Protein AF-A0A7M5X682-F1 (afdb_monomer)

Mean predicted aligned error: 14.68 Å

Radius of gyration: 26.57 Å; Cα contacts (8 Å, |Δi|>4): 63; chains: 1; bounding box: 56×33×78 Å

Solvent-accessible surface area (backbone atoms only — not comparable to full-atom values): 8599 Å² total; per-residue (Å²): 132,82,75,82,75,73,78,55,68,67,59,52,51,38,53,52,32,50,51,51,48,53,57,53,73,71,50,59,75,91,75,59,45,73,69,57,38,53,48,50,54,54,39,48,52,51,35,53,52,39,47,47,70,76,58,48,95,44,84,88,43,49,64,50,56,62,50,55,47,39,42,53,71,55,46,44,63,68,71,55,47,92,64,57,70,67,74,73,46,46,68,63,54,53,50,52,51,51,50,52,50,50,45,46,64,72,46,68,52,93,82,64,92,46,73,66,60,38,51,52,54,41,51,55,49,52,52,55,46,48,60,68,51,56,54,56,60,54,59,64,54,58,68,71,76,108

Foldseek 3Di:
DPPPPPDDPLVVLLVVLVVLLVVLVPDDLVPADPVSLVVLQVSLVSNLVSCCVPVNPDPVCCVCCVPVNCCSNPVSNQVRDNDPVVNVPCVVVVVVVVLVVV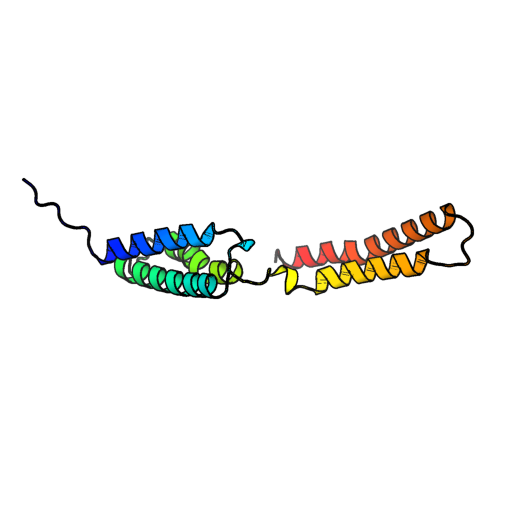LCVQLVDPPPPDPVVSVVSSVVSVVVVCVVVVVVVVVVVVVVVD

pLDDT: mean 75.97, std 14.31, range [35.0, 94.06]

Sequence (146 aa):
MEKNKDCPPEIKEFLYTLTELCRLAYLPALKRNPRIVLRAYNITYRHAMSCNQIFGKNPKLTKFYGTYYHALTTHLAEVYKLISPSSLYTESEERIFAIIRAIVKATSSRTKESIRDIGLIRYQTEKAFEKKYGARKKEGNESRVS

Secondary structure (DSSP, 8-state):
--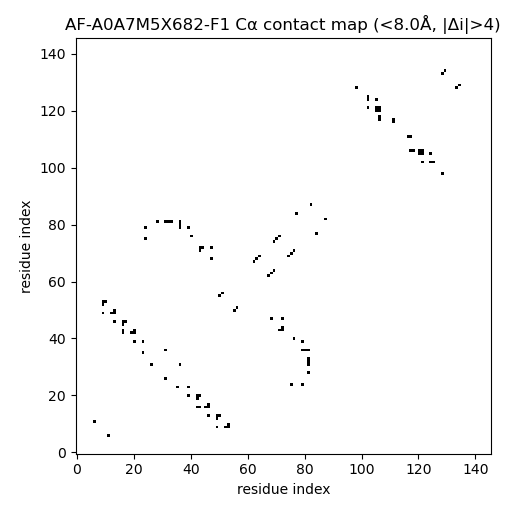---PPPHHHHHHHHHHHHHHHHHT--GGG--HHHHHHHHHHHHHHHHHHHHHH-S-GGGHHIIIIIIHIIIIIHHHHS-SS-HHHH-HHHHHHHHHHHHHHHHHH--TT---HHHHHHHHHHHHHHHHHHHHTHHHHHHHTT--

Organism: NCBI:txid252671

Structure (mmCIF, N/CA/C/O backbone):
data_AF-A0A7M5X682-F1
#
_entry.id   AF-A0A7M5X682-F1
#
loop_
_atom_site.group_PDB
_atom_site.id
_atom_site.type_symbol
_atom_site.label_atom_id
_atom_site.label_alt_id
_atom_site.label_comp_id
_atom_site.label_asym_id
_atom_site.label_entity_id
_atom_site.label_seq_id
_atom_site.pdbx_PDB_ins_code
_atom_site.Cartn_x
_atom_site.Cartn_y
_atom_site.Cartn_z
_atom_site.occupancy
_atom_site.B_iso_or_equiv
_atom_site.auth_seq_id
_atom_site.auth_comp_id
_atom_site.auth_asym_id
_atom_site.auth_atom_id
_atom_site.pdbx_PDB_model_num
ATOM 1 N N . MET A 1 1 ? -23.820 -19.983 32.476 1.00 40.62 1 MET A N 1
ATOM 2 C CA . MET A 1 1 ? -23.745 -19.728 31.023 1.00 40.62 1 MET A CA 1
ATOM 3 C C . MET A 1 1 ? -23.410 -18.262 30.829 1.00 40.62 1 MET A C 1
ATOM 5 O O . MET A 1 1 ? -24.293 -17.419 30.952 1.00 40.62 1 MET A O 1
ATOM 9 N N . GLU A 1 2 ? -22.128 -17.944 30.658 1.00 46.75 2 GLU A N 1
ATOM 10 C CA . GLU A 1 2 ? -21.699 -16.581 30.339 1.00 46.75 2 GLU A CA 1
ATOM 11 C C . GLU A 1 2 ? -22.332 -16.173 29.007 1.00 46.75 2 GLU A C 1
ATOM 13 O O . GLU A 1 2 ? -22.197 -16.867 28.000 1.00 46.75 2 GLU A O 1
ATOM 18 N N . LYS A 1 3 ? -23.094 -15.078 29.014 1.00 48.00 3 LYS A N 1
ATOM 19 C CA . LYS A 1 3 ? -23.638 -14.496 27.788 1.00 48.00 3 LYS A CA 1
ATOM 20 C C . LYS A 1 3 ? -22.449 -14.115 26.907 1.00 48.00 3 LYS A C 1
ATOM 22 O O . LYS A 1 3 ? -21.636 -13.301 27.340 1.00 48.00 3 LYS A O 1
ATOM 27 N N . ASN A 1 4 ? -22.359 -14.687 25.704 1.00 55.31 4 ASN A N 1
ATOM 28 C CA . ASN A 1 4 ? -21.437 -14.228 24.665 1.00 55.31 4 ASN A CA 1
ATOM 29 C C . ASN A 1 4 ? -21.627 -12.715 24.509 1.00 55.31 4 ASN A C 1
ATOM 31 O O . ASN A 1 4 ? -22.641 -12.264 23.977 1.00 55.31 4 ASN A O 1
ATOM 35 N N . LYS A 1 5 ? -20.693 -11.926 25.049 1.00 67.88 5 LYS A N 1
ATOM 36 C CA . LYS A 1 5 ? -20.665 -10.485 24.823 1.00 67.88 5 LYS A CA 1
ATOM 37 C C . LYS A 1 5 ? -20.277 -10.301 23.367 1.00 67.88 5 LYS A C 1
ATOM 39 O O . LYS A 1 5 ? -19.145 -10.584 22.986 1.00 67.88 5 LYS A O 1
ATOM 44 N N . ASP A 1 6 ? -21.248 -9.888 22.565 1.00 77.69 6 ASP A N 1
ATOM 45 C CA . ASP A 1 6 ? -21.033 -9.521 21.176 1.00 77.69 6 ASP A CA 1
ATOM 46 C C . ASP A 1 6 ? -19.840 -8.560 21.063 1.00 77.69 6 ASP A C 1
ATOM 48 O O . ASP A 1 6 ? -19.700 -7.632 21.863 1.00 77.69 6 ASP A O 1
ATOM 52 N N . CYS A 1 7 ? -18.957 -8.800 20.090 1.00 79.56 7 CYS A N 1
ATOM 53 C CA . CYS A 1 7 ? -17.783 -7.952 19.885 1.00 79.56 7 CYS A CA 1
ATOM 54 C C . CYS A 1 7 ? -18.227 -6.493 19.617 1.00 79.56 7 CYS A C 1
ATOM 56 O O . CYS A 1 7 ? -19.148 -6.301 18.808 1.00 79.56 7 CYS A O 1
ATOM 58 N N . PRO A 1 8 ? -17.607 -5.483 20.269 1.00 88.06 8 PRO A N 1
ATOM 59 C CA . PRO A 1 8 ? -17.960 -4.077 20.090 1.00 88.06 8 PRO A CA 1
ATOM 60 C C . PRO A 1 8 ? -17.982 -3.666 18.610 1.00 88.06 8 PRO A C 1
ATOM 62 O O . PRO A 1 8 ? -17.108 -4.096 17.844 1.00 88.06 8 PRO A O 1
ATOM 65 N N . PRO A 1 9 ? -18.961 -2.851 18.179 1.00 88.56 9 PRO A N 1
ATOM 66 C CA . PRO A 1 9 ? -19.126 -2.491 16.773 1.00 88.56 9 PRO A CA 1
ATOM 67 C C . PRO A 1 9 ? -17.899 -1.770 16.201 1.00 88.56 9 PRO A C 1
ATOM 69 O O . PRO A 1 9 ? -17.553 -1.983 15.041 1.00 88.56 9 PRO A O 1
ATOM 72 N N . GLU A 1 10 ? -17.187 -0.994 17.017 1.00 89.38 10 GLU A N 1
ATOM 73 C CA . GLU A 1 10 ? -15.961 -0.291 16.633 1.00 89.38 10 GLU A CA 1
ATOM 74 C C . GLU A 1 10 ? -14.838 -1.279 16.298 1.00 89.38 10 GLU A C 1
ATOM 76 O O . GLU A 1 10 ? -14.134 -1.123 15.300 1.00 89.38 10 GLU A O 1
ATOM 81 N N . ILE A 1 11 ? -14.703 -2.341 17.101 1.00 89.62 11 ILE A N 1
ATOM 82 C CA . ILE A 1 1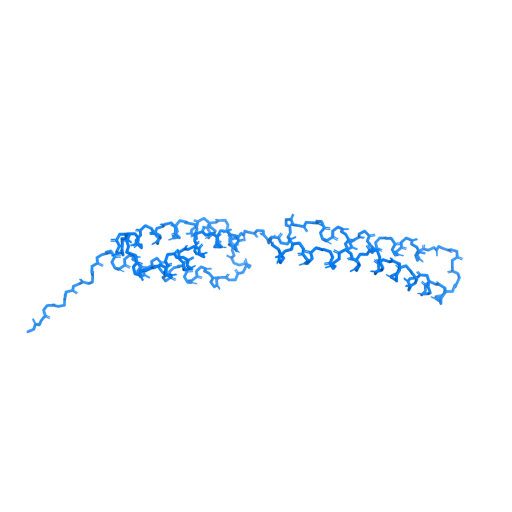1 ? -13.7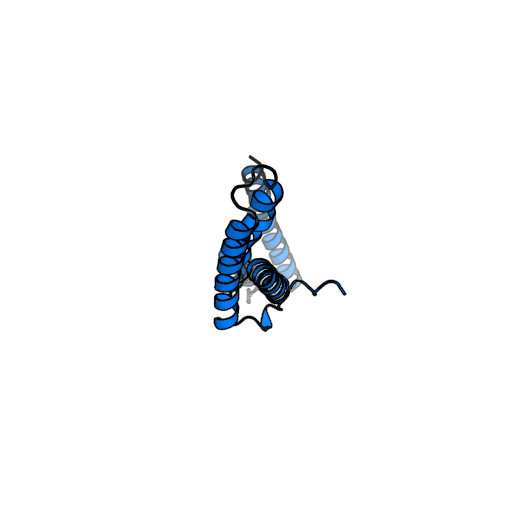04 -3.395 16.888 1.00 89.62 11 ILE A CA 1
ATOM 83 C C . ILE A 1 11 ? -14.069 -4.226 15.654 1.00 89.62 11 ILE A C 1
ATOM 85 O O . ILE A 1 11 ? -13.190 -4.539 14.849 1.00 89.62 11 ILE A O 1
ATOM 89 N N . LYS A 1 12 ? -15.358 -4.541 15.457 1.00 91.00 12 LYS A N 1
ATOM 90 C CA . LYS A 1 12 ? -15.835 -5.209 14.234 1.00 91.00 12 LYS A CA 1
ATOM 91 C C . LYS A 1 12 ? -15.471 -4.384 12.992 1.00 91.00 12 LYS A C 1
ATOM 93 O O . LYS A 1 12 ? -14.852 -4.919 12.075 1.00 91.00 12 LYS A O 1
ATOM 98 N N . GLU A 1 13 ? -15.779 -3.087 12.978 1.00 91.75 13 GLU A N 1
ATOM 99 C CA . GLU A 1 13 ? -15.461 -2.180 11.862 1.00 91.75 13 GLU A CA 1
ATOM 100 C C . GLU A 1 13 ? -13.948 -2.085 11.599 1.00 91.75 13 GLU A C 1
ATOM 102 O O . GLU A 1 13 ? -13.498 -2.133 10.450 1.00 91.75 13 GLU A O 1
ATOM 107 N N . PHE A 1 14 ? -13.134 -2.015 12.653 1.00 92.50 14 PHE A N 1
ATOM 108 C CA . PHE A 1 14 ? -11.678 -2.019 12.525 1.00 92.50 14 PHE A CA 1
ATOM 109 C C . PHE A 1 14 ? -11.151 -3.296 11.854 1.00 92.50 14 PHE A C 1
ATOM 111 O O . PHE A 1 14 ? -10.331 -3.220 10.938 1.00 92.50 14 PHE A O 1
ATOM 118 N N . LEU A 1 15 ? -11.654 -4.468 12.250 1.00 93.12 15 LEU A N 1
ATOM 119 C CA . LEU A 1 15 ? -11.259 -5.746 11.650 1.00 93.12 15 LEU A CA 1
ATOM 120 C C . LEU A 1 15 ? -11.742 -5.884 10.199 1.00 93.12 15 LEU A C 1
ATOM 122 O O . LEU A 1 15 ? -11.006 -6.396 9.350 1.00 93.12 15 LEU A O 1
ATOM 126 N N . TYR A 1 16 ? -12.945 -5.393 9.887 1.00 94.00 16 TYR A N 1
ATOM 127 C CA . TYR A 1 16 ? -13.463 -5.366 8.516 1.00 94.00 16 TYR A CA 1
ATOM 128 C C . TYR A 1 16 ? -12.609 -4.484 7.606 1.00 94.00 16 TYR A C 1
ATOM 130 O O . TYR A 1 16 ? -12.194 -4.921 6.530 1.00 94.00 16 TYR A O 1
ATOM 138 N N . THR A 1 17 ? -12.316 -3.259 8.041 1.00 93.50 17 THR A N 1
ATOM 139 C CA . THR A 1 17 ? -11.494 -2.320 7.267 1.00 93.50 17 THR A CA 1
ATOM 140 C C . THR A 1 17 ? -10.064 -2.828 7.090 1.00 93.50 17 THR A C 1
ATOM 142 O O . THR A 1 17 ? -9.527 -2.721 5.988 1.00 93.50 17 THR A O 1
ATOM 145 N N . LEU A 1 18 ? -9.477 -3.462 8.112 1.00 91.88 18 LEU A N 1
ATOM 146 C CA . LEU A 1 18 ? -8.161 -4.102 8.021 1.00 91.88 18 LEU A CA 1
ATOM 147 C C . LEU A 1 18 ? -8.145 -5.232 6.983 1.00 91.88 18 LEU A C 1
ATOM 149 O O . LEU A 1 18 ? -7.265 -5.289 6.128 1.00 91.88 18 LEU A O 1
ATOM 153 N N . THR A 1 19 ? -9.141 -6.116 7.030 1.00 94.06 19 THR A N 1
ATOM 154 C CA . THR A 1 19 ? -9.228 -7.266 6.120 1.00 94.06 19 THR A CA 1
ATOM 155 C C . THR A 1 19 ? -9.404 -6.808 4.672 1.00 94.06 19 THR A C 1
ATOM 157 O O . THR A 1 19 ? -8.758 -7.328 3.759 1.00 94.06 19 THR A O 1
ATOM 160 N N . GLU A 1 20 ? -10.238 -5.790 4.452 1.00 92.25 20 GLU A N 1
ATOM 161 C CA . GLU A 1 20 ? -10.432 -5.201 3.129 1.00 92.25 20 GLU A CA 1
ATOM 162 C C . GLU A 1 20 ? -9.162 -4.491 2.631 1.00 92.25 20 GLU A C 1
ATOM 164 O O . GLU A 1 20 ? -8.819 -4.622 1.455 1.00 92.25 20 GLU A O 1
ATOM 169 N N . LEU A 1 21 ? -8.416 -3.807 3.509 1.00 90.50 21 LEU A N 1
ATOM 170 C CA . LEU A 1 21 ? -7.112 -3.227 3.171 1.00 90.50 21 LEU A CA 1
ATOM 171 C C . LEU A 1 21 ? -6.108 -4.289 2.738 1.00 90.50 21 LEU A C 1
ATOM 173 O O . LEU A 1 21 ? -5.482 -4.125 1.693 1.00 90.50 21 LEU A O 1
ATOM 177 N N . CYS A 1 22 ? -5.985 -5.391 3.481 1.00 89.19 22 CYS A N 1
ATOM 178 C CA . CYS A 1 22 ? -5.116 -6.502 3.097 1.00 89.19 22 CYS A CA 1
ATOM 179 C C . CYS A 1 22 ? -5.522 -7.065 1.728 1.00 89.19 22 CYS A C 1
ATOM 181 O O . CYS A 1 22 ? -4.680 -7.222 0.843 1.00 89.19 22 CYS A O 1
ATOM 183 N N . ARG A 1 23 ? -6.822 -7.300 1.508 1.00 90.75 23 ARG A N 1
ATOM 184 C CA . ARG A 1 23 ? -7.340 -7.796 0.225 1.00 90.75 23 ARG A CA 1
ATOM 185 C C . ARG A 1 23 ? -6.999 -6.859 -0.935 1.00 90.75 23 ARG A C 1
ATOM 187 O O . ARG A 1 23 ? -6.657 -7.324 -2.022 1.00 90.75 23 ARG A O 1
ATOM 194 N N . LEU A 1 24 ? -7.113 -5.549 -0.724 1.00 88.19 24 LEU A N 1
ATOM 195 C CA . LEU A 1 24 ? -6.793 -4.549 -1.736 1.00 88.19 24 LEU A CA 1
ATOM 196 C C . LEU A 1 24 ? -5.286 -4.454 -1.965 1.00 88.19 24 LEU A C 1
ATOM 198 O O . LEU A 1 24 ? -4.869 -4.511 -3.119 1.00 88.19 24 LEU A O 1
ATOM 202 N N . ALA A 1 25 ? -4.471 -4.391 -0.914 1.00 83.25 25 ALA A N 1
ATOM 203 C CA . ALA A 1 25 ? -3.015 -4.278 -1.007 1.00 83.25 25 ALA A CA 1
ATOM 204 C C . ALA A 1 25 ? -2.389 -5.406 -1.843 1.00 83.25 25 ALA A C 1
ATOM 206 O O . ALA A 1 25 ? -1.526 -5.146 -2.681 1.00 83.25 25 ALA A O 1
ATOM 207 N N . TYR A 1 26 ? -2.884 -6.637 -1.688 1.00 85.44 26 TYR A N 1
ATOM 208 C CA . TYR A 1 26 ? -2.422 -7.804 -2.448 1.00 85.44 26 TYR A CA 1
ATOM 209 C C . TYR A 1 26 ? -3.153 -8.022 -3.784 1.00 85.44 26 TYR A C 1
ATOM 211 O O . TYR A 1 26 ? -2.935 -9.031 -4.456 1.00 85.44 26 TYR A O 1
ATOM 219 N N . LEU A 1 27 ? -4.015 -7.093 -4.214 1.00 86.25 27 LEU A N 1
ATOM 220 C CA . LEU A 1 27 ? -4.715 -7.229 -5.487 1.00 86.25 27 LEU A CA 1
ATOM 221 C C . LEU A 1 27 ? -3.749 -7.037 -6.678 1.00 86.25 27 LEU A C 1
ATOM 223 O O . LEU A 1 27 ? -3.065 -6.004 -6.754 1.00 86.25 27 LEU A O 1
ATOM 227 N N . PRO A 1 28 ? -3.748 -7.959 -7.663 1.00 84.75 28 PRO A N 1
ATOM 228 C CA . PRO A 1 28 ? -2.916 -7.842 -8.857 1.00 84.75 28 PRO A CA 1
ATOM 229 C C . PRO A 1 28 ? -3.179 -6.552 -9.640 1.00 84.75 28 PRO A C 1
ATOM 231 O O . PRO A 1 28 ? -4.331 -6.145 -9.803 1.00 84.75 28 PRO A O 1
ATOM 234 N N . ALA A 1 29 ? -2.121 -5.955 -10.198 1.00 80.62 29 ALA A N 1
ATOM 235 C CA . ALA A 1 29 ? -2.196 -4.697 -10.947 1.00 80.62 29 ALA A CA 1
ATOM 236 C C . ALA A 1 29 ? -3.211 -4.739 -12.103 1.00 80.62 29 ALA A C 1
ATOM 238 O O . ALA A 1 29 ? -4.000 -3.814 -12.258 1.00 80.62 29 ALA A O 1
ATOM 239 N N . LEU A 1 30 ? -3.271 -5.855 -12.839 1.00 83.00 30 LEU A N 1
ATOM 240 C CA . LEU A 1 30 ? -4.202 -6.060 -13.958 1.00 83.00 30 LEU A CA 1
ATOM 241 C C . LEU A 1 30 ? -5.683 -6.050 -13.551 1.00 83.00 30 LEU A C 1
ATOM 243 O O . LEU A 1 30 ? -6.552 -5.847 -14.391 1.00 83.00 30 LEU A O 1
ATOM 247 N N . LYS A 1 31 ? -5.988 -6.283 -12.269 1.00 84.62 31 LYS A N 1
ATOM 248 C CA . LYS A 1 31 ? -7.360 -6.260 -11.744 1.00 84.62 31 LYS A CA 1
ATOM 249 C C . LYS A 1 31 ? -7.739 -4.900 -11.159 1.00 84.62 31 LYS A C 1
ATOM 251 O O . LYS A 1 31 ? -8.872 -4.735 -10.707 1.00 84.62 31 LYS A O 1
ATOM 256 N N . ARG A 1 32 ? -6.816 -3.933 -11.133 1.00 84.94 32 ARG A N 1
ATOM 257 C CA . ARG A 1 32 ? -7.087 -2.586 -10.625 1.00 84.94 32 ARG A CA 1
ATOM 258 C C . ARG A 1 32 ? -7.922 -1.824 -11.645 1.00 84.94 32 ARG A C 1
ATOM 260 O O . ARG A 1 32 ? -7.658 -1.838 -12.839 1.00 84.94 32 ARG A O 1
ATOM 267 N N . ASN A 1 33 ? -8.944 -1.146 -11.149 1.00 87.81 33 ASN A N 1
ATOM 268 C CA . ASN A 1 33 ? -9.799 -0.262 -11.928 1.00 87.81 33 ASN A CA 1
ATOM 269 C C . ASN A 1 33 ? -10.117 0.984 -11.082 1.00 87.81 33 ASN A C 1
ATOM 271 O O . ASN A 1 33 ? -9.898 0.955 -9.865 1.00 87.81 33 ASN A O 1
ATOM 275 N N . PRO A 1 34 ? -10.607 2.083 -11.687 1.00 86.69 34 PRO A N 1
ATOM 276 C CA . PRO A 1 34 ? -10.821 3.333 -10.960 1.00 86.69 34 PRO A CA 1
ATOM 277 C C . PRO A 1 34 ? -11.704 3.168 -9.718 1.00 86.69 34 PRO A C 1
ATOM 279 O O . PRO A 1 34 ? -11.446 3.782 -8.686 1.00 86.69 34 PRO A O 1
ATOM 282 N N . ARG A 1 35 ? -12.706 2.279 -9.780 1.00 89.81 35 ARG A N 1
ATOM 283 C CA . ARG A 1 35 ? -13.607 1.994 -8.652 1.00 89.81 35 ARG A CA 1
ATOM 284 C C . ARG A 1 35 ? -12.865 1.340 -7.489 1.00 89.81 35 ARG A C 1
ATOM 286 O O . ARG A 1 35 ? -13.079 1.709 -6.340 1.00 89.81 35 ARG A O 1
ATOM 293 N N . ILE A 1 36 ? -11.995 0.379 -7.782 1.00 89.12 36 ILE A N 1
ATOM 294 C CA . ILE A 1 36 ? -11.177 -0.320 -6.787 1.00 89.12 36 ILE A CA 1
ATOM 295 C C . ILE A 1 36 ? -10.143 0.623 -6.169 1.00 89.12 36 ILE A C 1
ATOM 297 O O . ILE A 1 36 ? -9.936 0.579 -4.959 1.00 89.12 36 ILE A O 1
ATOM 301 N N . VAL A 1 37 ? -9.549 1.507 -6.971 1.00 86.75 37 VAL A N 1
ATOM 302 C CA . VAL A 1 37 ? -8.638 2.541 -6.470 1.00 86.75 37 VAL A CA 1
ATOM 303 C C . VAL A 1 37 ? -9.366 3.475 -5.510 1.00 86.75 37 VAL A C 1
ATOM 305 O O . VAL A 1 37 ? -8.944 3.617 -4.367 1.00 86.75 37 VAL A O 1
ATOM 308 N N . LEU A 1 38 ? -10.513 4.027 -5.915 1.00 87.81 38 LEU A N 1
ATOM 309 C CA . LEU A 1 38 ? -11.325 4.884 -5.049 1.00 87.81 38 LEU A CA 1
ATOM 310 C C . LEU A 1 38 ? -11.757 4.161 -3.762 1.00 87.81 38 LEU A C 1
ATOM 312 O O . LEU A 1 38 ? -11.715 4.731 -2.674 1.00 87.81 38 LEU A O 1
ATOM 316 N N . ARG A 1 39 ? -12.122 2.879 -3.866 1.00 90.69 39 ARG A N 1
ATOM 317 C CA . ARG A 1 39 ? -12.459 2.044 -2.708 1.00 90.69 39 ARG A CA 1
ATOM 318 C C . ARG A 1 39 ? -11.273 1.873 -1.758 1.00 90.69 39 ARG A C 1
ATOM 320 O O . ARG A 1 39 ? -11.486 1.941 -0.553 1.00 90.69 39 ARG A O 1
ATOM 327 N N . ALA A 1 40 ? -10.053 1.703 -2.271 1.00 89.25 40 ALA A N 1
ATOM 328 C CA . ALA A 1 40 ? -8.845 1.632 -1.451 1.00 89.25 40 ALA A CA 1
ATOM 329 C C . ALA A 1 40 ? -8.606 2.934 -0.675 1.00 89.25 40 ALA A C 1
ATOM 331 O O . ALA A 1 40 ? -8.372 2.880 0.531 1.00 89.25 40 ALA A O 1
ATOM 332 N N . TYR A 1 41 ? -8.764 4.095 -1.316 1.00 87.88 41 TYR A N 1
ATOM 333 C CA . TYR A 1 41 ? -8.683 5.390 -0.628 1.00 87.88 41 TYR A CA 1
ATOM 334 C C . TYR A 1 41 ? -9.726 5.513 0.486 1.00 87.88 41 TYR A C 1
ATOM 336 O O . TYR A 1 41 ? -9.385 5.797 1.635 1.00 87.88 41 TYR A O 1
ATOM 344 N N . ASN A 1 42 ? -10.989 5.225 0.169 1.00 90.69 42 ASN A N 1
ATOM 345 C CA . ASN A 1 42 ? -12.082 5.333 1.132 1.00 90.69 42 ASN A CA 1
ATOM 346 C C . ASN A 1 42 ? -11.900 4.383 2.318 1.00 90.69 42 ASN A C 1
ATOM 348 O O . ASN A 1 42 ? -12.143 4.774 3.459 1.00 90.69 42 ASN A O 1
ATOM 352 N N . ILE A 1 43 ? -11.465 3.144 2.071 1.00 92.56 43 ILE A N 1
ATOM 353 C CA . ILE A 1 43 ? -11.289 2.176 3.152 1.00 92.56 43 ILE A CA 1
ATOM 354 C C . ILE A 1 43 ? -10.076 2.504 4.021 1.00 92.56 43 ILE A C 1
ATOM 356 O O . ILE A 1 43 ? -10.139 2.317 5.230 1.00 92.56 43 ILE A O 1
ATOM 360 N N . THR A 1 44 ? -9.017 3.068 3.437 1.00 90.75 44 THR A N 1
ATOM 361 C CA . THR A 1 44 ? -7.850 3.563 4.182 1.00 90.75 44 THR A CA 1
ATOM 362 C C . THR A 1 44 ? -8.242 4.696 5.107 1.00 90.75 44 THR A C 1
ATOM 364 O O . THR A 1 44 ? -7.892 4.681 6.283 1.00 90.75 44 THR A O 1
ATOM 367 N N . TYR A 1 45 ? -9.024 5.648 4.597 1.00 88.94 45 TYR A N 1
ATOM 368 C CA . TYR A 1 45 ? -9.532 6.750 5.399 1.00 88.94 45 TYR A CA 1
ATOM 369 C C . TYR A 1 45 ? -10.428 6.250 6.540 1.00 88.94 45 TYR A C 1
ATOM 371 O O . TYR A 1 45 ? -10.228 6.630 7.692 1.00 88.94 45 TYR A O 1
ATOM 379 N N . ARG A 1 46 ? -11.365 5.332 6.255 1.00 91.31 46 ARG A N 1
ATOM 380 C CA . ARG A 1 46 ? -12.206 4.706 7.291 1.00 91.31 46 ARG A CA 1
ATOM 381 C C . ARG A 1 46 ? -11.369 3.978 8.337 1.00 91.31 46 ARG A C 1
ATOM 383 O O . ARG A 1 46 ? -11.579 4.191 9.525 1.00 91.31 46 ARG A O 1
ATOM 390 N N . HIS A 1 47 ? -10.388 3.189 7.907 1.00 92.25 47 HIS A N 1
ATOM 391 C CA . HIS A 1 47 ? -9.500 2.472 8.814 1.00 92.25 47 HIS A CA 1
ATOM 392 C C . HIS A 1 47 ? -8.709 3.431 9.707 1.00 92.25 47 HIS A C 1
ATOM 394 O O . HIS A 1 47 ? -8.615 3.215 10.912 1.00 92.25 47 HIS A O 1
ATOM 400 N N . ALA A 1 48 ? -8.187 4.521 9.142 1.00 89.00 48 ALA A N 1
ATOM 401 C CA . ALA A 1 48 ? -7.481 5.557 9.884 1.00 89.00 48 ALA A CA 1
ATOM 402 C C . ALA A 1 48 ? -8.372 6.208 10.958 1.00 89.00 48 ALA A C 1
ATOM 404 O O . ALA A 1 48 ? -7.938 6.395 12.097 1.00 89.00 48 ALA A O 1
ATOM 405 N N . MET A 1 49 ? -9.639 6.481 10.634 1.00 89.44 49 MET A N 1
ATOM 406 C CA . MET A 1 49 ? -10.620 6.981 11.601 1.00 89.44 49 MET A CA 1
ATOM 407 C C . MET A 1 49 ? -10.900 5.958 12.709 1.00 89.44 49 MET A C 1
ATOM 409 O O . MET A 1 49 ? -10.859 6.322 13.884 1.00 89.44 49 MET A O 1
ATOM 413 N N . SER A 1 50 ? -11.090 4.678 12.369 1.00 90.50 50 SER A N 1
ATOM 414 C CA . SER A 1 50 ? -11.265 3.603 13.356 1.00 90.50 50 SER A CA 1
ATOM 415 C C . SER A 1 50 ? -10.039 3.440 14.261 1.00 90.50 50 SER A C 1
ATOM 417 O O . SER A 1 50 ? -10.187 3.254 15.466 1.00 90.50 50 SER A O 1
ATOM 419 N N . CYS A 1 51 ? -8.823 3.583 13.722 1.00 88.81 51 CYS A N 1
ATOM 420 C CA . CYS A 1 51 ? -7.594 3.577 14.518 1.00 88.81 51 CYS A CA 1
ATOM 421 C C . CYS A 1 51 ? -7.599 4.705 15.557 1.00 88.81 51 CYS A C 1
ATOM 423 O O . CYS A 1 51 ? -7.269 4.480 16.718 1.00 88.81 51 CYS A O 1
ATOM 425 N N . ASN A 1 52 ? -8.000 5.914 15.157 1.00 86.62 52 ASN A N 1
ATOM 426 C CA . ASN A 1 52 ? -8.091 7.054 16.068 1.00 86.62 52 ASN A CA 1
ATOM 427 C C . ASN A 1 52 ? -9.187 6.875 17.128 1.00 86.62 52 ASN A C 1
ATOM 429 O O . ASN A 1 52 ? -8.993 7.306 18.259 1.00 86.62 52 ASN A O 1
ATOM 433 N N . GLN A 1 53 ? -10.303 6.225 16.792 1.00 88.62 53 GLN A N 1
ATOM 434 C CA . GLN A 1 53 ? -11.388 5.945 17.740 1.00 88.62 53 GLN A CA 1
ATOM 435 C C . GLN A 1 53 ? -11.007 4.888 18.784 1.00 88.62 53 GLN A C 1
ATOM 437 O O . GLN A 1 53 ? -11.305 5.066 19.960 1.00 88.62 53 GLN A O 1
ATOM 442 N N . ILE A 1 54 ? -10.341 3.806 18.370 1.00 88.56 54 ILE A N 1
ATOM 443 C CA . ILE A 1 54 ? -9.999 2.687 19.263 1.00 88.56 54 ILE A CA 1
ATOM 444 C C . ILE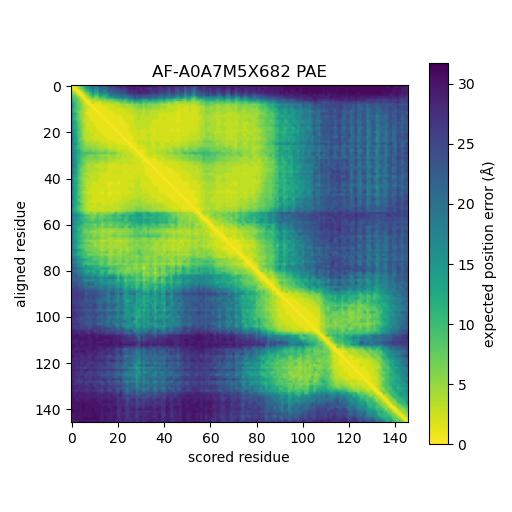 A 1 54 ? -8.760 2.998 20.101 1.00 88.56 54 ILE A C 1
ATOM 446 O O . ILE A 1 54 ? -8.733 2.735 21.301 1.00 88.56 54 ILE A O 1
ATOM 450 N N . PHE A 1 55 ? -7.713 3.526 19.467 1.00 86.25 55 PHE A N 1
ATOM 451 C CA . PHE A 1 55 ? -6.411 3.684 20.109 1.00 86.25 55 PHE A CA 1
ATOM 452 C C . PHE A 1 55 ? -6.163 5.104 20.628 1.00 86.25 55 PHE A C 1
ATOM 454 O O . PHE A 1 55 ? -5.352 5.279 21.540 1.00 86.25 55 PHE A O 1
ATOM 461 N N . GLY A 1 56 ? -6.860 6.112 20.089 1.00 81.94 56 GLY A N 1
ATOM 462 C CA . GLY A 1 56 ? -6.674 7.516 20.455 1.00 81.94 56 GLY A CA 1
ATOM 463 C C . GLY A 1 56 ? -5.248 8.028 20.223 1.00 81.94 56 GLY A C 1
ATOM 464 O O . GLY A 1 56 ? -4.404 7.381 19.607 1.00 81.94 56 GLY A O 1
ATOM 465 N N . LYS A 1 57 ? -4.927 9.208 20.763 1.00 74.62 57 LYS A N 1
ATOM 466 C CA . LYS A 1 57 ? -3.538 9.693 20.805 1.00 74.62 57 LYS A CA 1
ATOM 467 C C . LYS A 1 57 ? -2.784 8.995 21.934 1.00 74.62 57 LYS A C 1
ATOM 469 O O . LYS A 1 57 ? -2.605 9.556 23.011 1.00 74.62 57 LYS A O 1
ATOM 474 N N . ASN A 1 58 ? -2.362 7.758 21.692 1.00 79.19 58 ASN A N 1
ATOM 475 C CA . ASN A 1 58 ? -1.585 6.996 22.659 1.00 79.19 58 ASN A CA 1
ATOM 476 C C . ASN A 1 58 ? -0.074 7.128 22.382 1.00 79.19 58 ASN A C 1
ATOM 478 O O . ASN A 1 58 ? 0.411 6.591 21.381 1.00 79.19 58 ASN A O 1
ATOM 482 N N . PRO A 1 59 ? 0.704 7.775 23.271 1.00 74.69 59 PRO A N 1
ATOM 483 C CA . PRO A 1 59 ? 2.141 7.973 23.075 1.00 74.69 59 PRO A CA 1
ATOM 484 C C . PRO A 1 59 ? 2.950 6.667 23.111 1.00 74.69 59 PRO A C 1
ATOM 486 O O . PRO A 1 59 ? 4.091 6.643 22.662 1.00 74.69 59 PRO A O 1
ATOM 489 N N . LYS A 1 60 ? 2.382 5.556 23.599 1.00 81.50 60 LYS A N 1
ATOM 490 C CA . LYS A 1 60 ? 3.035 4.234 23.560 1.00 81.50 60 LYS A CA 1
ATOM 491 C C . LYS A 1 60 ? 2.929 3.559 22.188 1.00 81.50 60 LYS A C 1
ATOM 493 O O . LYS A 1 60 ? 3.658 2.611 21.916 1.00 81.50 60 LYS A O 1
ATOM 498 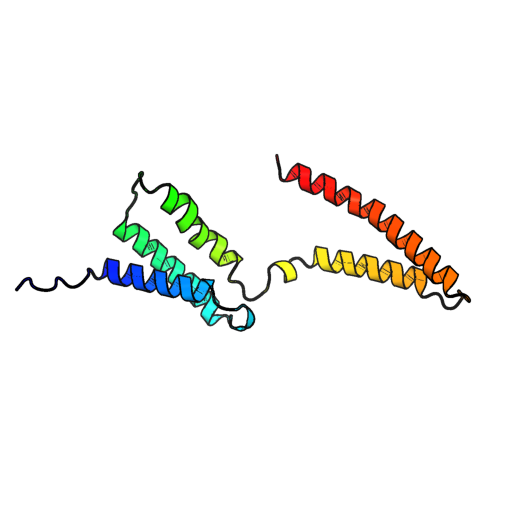N N . LEU A 1 61 ? 2.047 4.049 21.314 1.00 82.50 61 LEU A N 1
ATOM 499 C CA . LEU A 1 61 ? 1.796 3.504 19.976 1.00 82.50 61 LEU A CA 1
ATOM 500 C C . LEU A 1 61 ? 2.536 4.283 18.877 1.00 82.50 61 LEU A C 1
ATOM 502 O O . LEU A 1 61 ? 2.101 4.327 17.729 1.00 82.50 61 LEU A O 1
ATOM 506 N N . THR A 1 62 ? 3.688 4.873 19.195 1.00 79.06 62 THR A N 1
ATOM 507 C CA . THR A 1 62 ? 4.506 5.643 18.240 1.00 79.06 62 THR A CA 1
ATOM 508 C C . THR A 1 62 ? 4.918 4.834 17.016 1.00 79.06 62 THR A C 1
ATOM 510 O O . THR A 1 62 ? 4.853 5.355 15.912 1.00 79.06 62 THR A O 1
ATOM 513 N N . LYS A 1 63 ? 5.272 3.549 17.165 1.00 83.38 63 LYS A N 1
ATOM 514 C CA . LYS A 1 63 ? 5.582 2.673 16.015 1.00 83.38 63 LYS A CA 1
ATOM 515 C C . LYS A 1 63 ? 4.363 2.401 15.132 1.00 83.38 63 LYS A C 1
ATOM 517 O O . LYS A 1 63 ? 4.483 2.354 13.911 1.00 83.38 63 LYS A O 1
ATOM 522 N N . PHE A 1 64 ? 3.190 2.242 15.739 1.00 84.75 64 PHE A N 1
ATOM 523 C CA . PHE A 1 64 ? 1.944 2.036 15.005 1.00 84.75 64 PHE A CA 1
ATOM 524 C C . PHE A 1 64 ? 1.587 3.280 14.182 1.00 84.75 64 PHE A C 1
ATOM 526 O O . PHE A 1 64 ? 1.384 3.182 12.975 1.00 84.75 64 PHE A O 1
ATOM 533 N N . TYR A 1 65 ? 1.602 4.462 14.802 1.00 81.81 65 TYR A N 1
ATOM 534 C CA . TYR A 1 65 ? 1.309 5.712 14.099 1.00 81.81 65 TYR A CA 1
ATOM 535 C C . TYR A 1 65 ? 2.429 6.152 13.143 1.00 81.81 65 TYR A C 1
ATOM 537 O O . TYR A 1 65 ? 2.160 6.740 12.100 1.00 81.81 65 TYR A O 1
ATOM 545 N N . GLY A 1 66 ? 3.683 5.845 13.468 1.00 81.62 66 GLY A N 1
ATOM 546 C CA . GLY A 1 66 ? 4.845 6.239 12.677 1.00 81.62 66 GLY A CA 1
ATOM 547 C C . GLY A 1 66 ? 5.077 5.368 11.447 1.00 81.62 66 GLY A C 1
ATOM 548 O O . GLY A 1 66 ? 5.392 5.897 10.391 1.00 81.62 66 GLY A O 1
ATOM 549 N N . THR A 1 67 ? 4.921 4.045 11.553 1.00 83.56 67 THR A N 1
ATOM 550 C CA . THR A 1 67 ? 5.232 3.125 10.446 1.00 83.56 67 THR A CA 1
ATOM 551 C C . THR A 1 67 ? 3.971 2.616 9.768 1.00 83.56 67 THR A C 1
ATOM 553 O O . THR A 1 67 ? 3.810 2.794 8.565 1.00 83.56 67 THR A O 1
ATOM 556 N N . TYR A 1 68 ? 3.060 1.998 10.523 1.00 86.00 68 TYR A N 1
ATOM 557 C CA . TYR A 1 68 ? 1.870 1.369 9.947 1.00 86.00 68 TYR A CA 1
ATOM 558 C C . TYR A 1 68 ? 0.892 2.406 9.389 1.00 86.00 68 TYR A C 1
ATOM 560 O O . TYR A 1 68 ? 0.541 2.367 8.211 1.00 86.00 68 TYR A O 1
ATOM 568 N N . TYR A 1 69 ? 0.494 3.367 10.223 1.00 83.44 69 TYR A N 1
ATOM 569 C CA . TYR A 1 69 ? -0.462 4.400 9.839 1.00 83.44 69 TYR A CA 1
ATOM 570 C C . TYR A 1 69 ? 0.095 5.278 8.712 1.00 83.44 69 TYR A C 1
ATOM 572 O O . TYR A 1 69 ? -0.593 5.499 7.721 1.00 83.44 69 TYR A O 1
ATOM 580 N N . HIS A 1 70 ? 1.364 5.695 8.811 1.00 84.44 70 HIS A N 1
ATOM 581 C CA . HIS A 1 70 ? 2.030 6.456 7.751 1.00 84.44 70 HIS A CA 1
ATOM 582 C C . HIS A 1 70 ? 2.097 5.686 6.427 1.00 84.44 70 HIS A C 1
ATOM 584 O O . HIS A 1 70 ? 1.785 6.246 5.377 1.00 84.44 70 HIS A O 1
ATOM 590 N N . ALA A 1 71 ? 2.464 4.401 6.454 1.00 83.25 71 ALA A N 1
ATOM 591 C CA . ALA A 1 71 ? 2.521 3.599 5.238 1.00 83.25 71 ALA A CA 1
ATOM 592 C C . ALA A 1 71 ? 1.147 3.473 4.570 1.00 83.25 71 ALA A C 1
ATOM 594 O O . ALA A 1 71 ? 1.039 3.568 3.347 1.00 83.25 71 ALA A O 1
ATOM 595 N N . LEU A 1 72 ? 0.089 3.321 5.365 1.00 82.25 72 LEU A N 1
ATOM 596 C CA . LEU A 1 72 ? -1.273 3.284 4.850 1.00 82.25 72 LEU A CA 1
ATOM 597 C C . LEU A 1 72 ? -1.706 4.612 4.234 1.00 82.25 72 LEU A C 1
ATOM 599 O O . LEU A 1 72 ? -2.224 4.618 3.122 1.00 82.25 72 LEU A O 1
ATOM 603 N N . THR A 1 73 ? -1.497 5.735 4.917 1.00 78.56 73 THR A N 1
ATOM 604 C CA . THR A 1 73 ? -1.984 7.034 4.430 1.00 78.56 73 THR A CA 1
ATOM 605 C C . THR A 1 73 ? -1.159 7.588 3.274 1.00 78.56 73 THR A C 1
ATOM 607 O O . THR A 1 73 ? -1.711 8.241 2.393 1.00 78.56 73 THR A O 1
ATOM 610 N N . THR A 1 74 ? 0.150 7.335 3.275 1.00 77.12 74 THR A N 1
ATOM 611 C CA . THR A 1 74 ? 1.098 7.946 2.335 1.00 77.12 74 THR A CA 1
ATOM 612 C C . THR A 1 74 ? 1.412 7.003 1.179 1.00 77.12 74 THR A C 1
ATOM 614 O O . THR A 1 74 ? 1.186 7.340 0.019 1.00 77.12 74 THR A O 1
ATOM 617 N N . HIS A 1 75 ? 1.877 5.785 1.473 1.00 79.00 75 HIS A N 1
ATOM 618 C CA . HIS A 1 75 ? 2.372 4.881 0.432 1.00 79.00 75 HIS A CA 1
ATOM 619 C C . HIS A 1 75 ? 1.262 4.136 -0.299 1.00 79.00 75 HIS A C 1
ATOM 621 O O . HIS A 1 75 ? 1.419 3.834 -1.481 1.00 79.00 75 HIS A O 1
ATOM 627 N N . LEU A 1 76 ? 0.115 3.862 0.332 1.00 75.50 76 LEU A N 1
ATOM 628 C CA . LEU A 1 76 ? -0.971 3.192 -0.388 1.00 75.50 76 LEU A CA 1
ATOM 629 C C . LEU A 1 76 ? -1.468 4.045 -1.565 1.00 75.50 76 LEU A C 1
ATOM 631 O O . LEU A 1 76 ? -1.705 3.515 -2.647 1.00 75.50 76 LEU A O 1
ATOM 635 N N . ALA A 1 77 ? -1.544 5.365 -1.393 1.00 71.44 77 ALA A N 1
ATOM 636 C CA . ALA A 1 77 ? -1.900 6.296 -2.460 1.00 71.44 77 ALA A CA 1
ATOM 637 C C . ALA A 1 77 ? -0.907 6.253 -3.638 1.00 71.44 77 ALA A C 1
ATOM 639 O O . ALA A 1 77 ? -1.290 6.354 -4.806 1.00 71.44 77 ALA A O 1
ATOM 640 N N . GLU A 1 78 ? 0.379 6.075 -3.338 1.00 71.75 78 GLU A N 1
ATOM 641 C CA . GLU A 1 78 ? 1.448 5.975 -4.332 1.00 71.75 78 GLU A CA 1
ATOM 642 C C . GLU A 1 78 ? 1.426 4.640 -5.077 1.00 71.75 78 GLU A C 1
ATOM 644 O O . GLU A 1 78 ? 1.550 4.614 -6.303 1.00 71.75 78 GLU A O 1
ATOM 649 N N . VAL A 1 79 ? 1.235 3.543 -4.344 1.00 71.69 79 VAL A N 1
ATOM 650 C CA . VAL A 1 79 ? 1.297 2.167 -4.857 1.00 71.69 79 VAL A CA 1
ATOM 651 C C . VAL A 1 79 ? 0.020 1.779 -5.602 1.00 71.69 79 VAL A C 1
ATOM 653 O O . VAL A 1 79 ? 0.061 0.992 -6.556 1.00 71.69 79 VAL A O 1
ATOM 656 N N . TYR A 1 80 ? -1.125 2.319 -5.188 1.00 72.06 80 TYR A N 1
ATOM 657 C CA . TYR A 1 80 ? -2.444 1.938 -5.681 1.00 72.06 80 TYR A CA 1
ATOM 658 C C . TYR A 1 80 ? -2.981 2.898 -6.749 1.00 72.06 80 TYR A C 1
ATOM 660 O O . TYR A 1 80 ? -4.129 3.336 -6.719 1.00 72.06 80 TYR A O 1
ATOM 668 N N . LYS A 1 81 ? -2.132 3.215 -7.728 1.00 71.69 81 LYS A N 1
ATOM 669 C CA . LYS A 1 81 ? -2.489 3.987 -8.924 1.00 71.69 81 LYS A CA 1
ATOM 670 C C . LYS A 1 81 ? -2.877 3.053 -10.073 1.00 71.69 81 LYS A C 1
ATOM 672 O O . LYS A 1 81 ? -2.431 1.907 -10.139 1.00 71.69 81 LYS A O 1
ATOM 677 N N . LEU A 1 82 ? -3.721 3.556 -10.977 1.00 68.56 82 LEU A N 1
ATOM 678 C CA . LEU A 1 82 ? -4.053 2.872 -12.236 1.00 68.56 82 LEU A CA 1
ATOM 679 C C . LEU A 1 82 ? -2.862 2.820 -13.183 1.00 68.56 82 LEU A C 1
ATOM 681 O O . LEU A 1 82 ? -2.659 1.836 -13.884 1.00 68.56 82 LEU A O 1
ATOM 685 N N . ILE A 1 83 ? -2.097 3.905 -13.192 1.00 66.00 83 ILE A N 1
ATOM 686 C CA . ILE A 1 83 ? -0.930 4.077 -14.039 1.00 66.00 83 ILE A CA 1
ATOM 687 C C . ILE A 1 83 ? 0.294 3.812 -13.169 1.00 66.00 83 ILE A C 1
ATOM 689 O O . ILE A 1 83 ? 0.399 4.350 -12.063 1.00 66.00 83 ILE A O 1
ATOM 693 N N . SER A 1 84 ? 1.201 2.966 -13.659 1.00 66.38 84 SER A N 1
ATOM 694 C CA . SER A 1 84 ? 2.476 2.726 -12.987 1.00 66.38 84 SER A CA 1
ATOM 695 C C . SER A 1 84 ? 3.240 4.048 -12.849 1.00 66.38 84 SER A C 1
ATOM 697 O O . SER A 1 84 ? 3.305 4.801 -13.824 1.00 66.38 84 SER A O 1
ATOM 699 N N . PRO A 1 85 ? 3.876 4.335 -11.698 1.00 64.56 85 PRO A N 1
ATOM 700 C CA . PRO A 1 85 ? 4.771 5.484 -11.567 1.00 64.56 85 PRO A CA 1
ATOM 701 C C . PRO A 1 85 ? 5.857 5.524 -12.651 1.00 64.56 85 PRO A C 1
ATOM 703 O O . PRO A 1 85 ? 6.229 6.602 -13.099 1.00 64.56 85 PRO A O 1
ATOM 706 N N . SER A 1 86 ? 6.313 4.361 -13.129 1.00 61.94 86 SER A N 1
ATOM 707 C CA . SER A 1 86 ? 7.271 4.254 -14.237 1.00 61.94 86 SER A CA 1
ATOM 708 C C . SER A 1 86 ? 6.747 4.891 -15.526 1.00 61.94 86 SER A C 1
ATOM 710 O O . SER A 1 86 ? 7.496 5.572 -16.210 1.00 61.94 86 SER A O 1
ATOM 712 N N . SER A 1 87 ? 5.449 4.752 -15.808 1.00 64.31 87 SER A N 1
ATOM 713 C CA . SER A 1 87 ? 4.806 5.345 -16.986 1.00 64.31 87 SER A CA 1
ATOM 714 C C . SER A 1 87 ? 4.579 6.855 -16.856 1.00 64.31 87 SER A C 1
ATOM 716 O O . SER A 1 87 ? 4.335 7.518 -17.856 1.00 64.31 87 SER A O 1
ATOM 718 N N . LEU A 1 88 ? 4.648 7.411 -15.641 1.00 62.91 88 LEU A N 1
ATOM 719 C CA . LEU A 1 88 ? 4.672 8.864 -15.420 1.00 62.91 88 LEU A CA 1
ATOM 720 C C . LEU A 1 88 ? 6.085 9.437 -15.596 1.00 62.91 88 LEU A C 1
ATOM 722 O O . LEU A 1 88 ? 6.237 10.614 -15.907 1.00 62.91 88 LEU A O 1
ATOM 726 N N . TYR A 1 89 ? 7.115 8.609 -15.406 1.00 65.06 89 TYR A N 1
ATOM 727 C CA . TYR A 1 89 ? 8.523 8.982 -15.518 1.00 65.06 89 TYR A CA 1
ATOM 728 C C . TYR A 1 89 ? 9.087 8.613 -16.899 1.00 65.06 89 TYR A C 1
ATOM 730 O O . TYR A 1 89 ? 10.050 7.846 -17.029 1.00 65.06 89 TYR A O 1
ATOM 738 N N . THR A 1 90 ? 8.497 9.203 -17.946 1.00 69.94 90 THR A N 1
ATOM 739 C CA . THR A 1 90 ? 8.922 8.985 -19.341 1.00 69.94 90 THR A CA 1
ATOM 740 C C . THR A 1 90 ? 10.362 9.418 -19.583 1.00 69.94 90 THR A C 1
ATOM 742 O O . THR A 1 90 ? 10.993 8.903 -20.491 1.00 69.94 90 THR A O 1
ATOM 745 N N . GLU A 1 91 ? 10.938 10.282 -18.742 1.00 72.62 91 GLU A N 1
ATOM 746 C CA . GLU A 1 91 ? 12.318 10.760 -18.883 1.00 72.62 91 GLU A CA 1
ATOM 747 C C . GLU A 1 91 ? 13.336 9.608 -18.977 1.00 72.62 91 GLU A C 1
ATOM 749 O O . GLU A 1 91 ? 14.293 9.658 -19.753 1.00 72.62 91 GLU A O 1
ATOM 754 N N . SER A 1 92 ? 13.134 8.546 -18.191 1.00 68.88 92 SER A N 1
ATOM 755 C CA . SER A 1 92 ? 14.029 7.386 -18.199 1.00 68.88 92 SER A CA 1
ATOM 756 C C . SER A 1 92 ? 13.894 6.565 -19.485 1.00 68.88 92 SER A C 1
ATOM 758 O O . SER A 1 92 ? 14.901 6.175 -20.080 1.00 68.88 92 SER A O 1
ATOM 760 N N . GLU A 1 93 ? 12.661 6.370 -19.949 1.00 70.56 93 GLU A N 1
ATOM 761 C CA . GLU A 1 93 ? 12.342 5.644 -21.176 1.00 70.56 93 GLU A CA 1
ATOM 762 C C . GLU A 1 93 ? 12.785 6.441 -22.410 1.00 70.56 93 GLU A C 1
ATOM 764 O O . GLU A 1 93 ? 13.494 5.915 -23.263 1.00 70.56 93 GLU A O 1
ATOM 769 N N . GLU A 1 94 ? 12.480 7.737 -22.472 1.00 78.31 94 GLU A N 1
ATOM 770 C CA . GLU A 1 94 ? 12.911 8.670 -23.516 1.00 78.31 94 GLU A CA 1
ATOM 771 C C . GLU A 1 94 ? 14.431 8.739 -23.624 1.00 78.31 94 GLU A C 1
ATOM 773 O O . GLU A 1 94 ? 14.969 8.756 -24.732 1.00 78.31 94 GLU A O 1
ATOM 778 N N . ARG A 1 95 ? 15.147 8.715 -22.494 1.00 77.50 95 ARG A N 1
ATOM 779 C CA . ARG A 1 95 ? 16.612 8.670 -22.478 1.00 77.50 95 ARG A CA 1
ATOM 780 C C . ARG A 1 95 ? 17.137 7.389 -23.124 1.00 77.50 95 ARG A C 1
ATOM 782 O O . ARG A 1 95 ? 18.062 7.460 -23.932 1.00 77.50 95 ARG A O 1
ATOM 789 N N . ILE A 1 96 ? 16.546 6.236 -22.808 1.00 79.06 96 ILE A N 1
ATOM 790 C CA . ILE A 1 96 ? 16.908 4.951 -23.426 1.00 79.06 96 ILE A CA 1
ATOM 791 C C . ILE A 1 96 ? 16.575 4.973 -24.924 1.00 79.06 96 ILE A C 1
ATOM 793 O O . ILE A 1 96 ? 17.425 4.634 -25.749 1.00 79.06 96 ILE A O 1
ATOM 797 N N . PHE A 1 97 ? 15.391 5.455 -25.302 1.00 82.50 97 PHE A N 1
ATOM 798 C CA . PHE A 1 97 ? 14.985 5.594 -26.700 1.00 82.50 97 PHE A CA 1
ATOM 799 C C . PHE A 1 97 ? 15.884 6.551 -27.488 1.00 82.50 97 PHE A C 1
ATOM 801 O O . PHE A 1 97 ? 16.202 6.275 -28.645 1.00 82.50 97 PHE A O 1
ATOM 808 N N . ALA A 1 98 ? 16.332 7.653 -26.887 1.00 80.31 98 ALA A N 1
ATOM 809 C CA . ALA A 1 98 ? 17.261 8.591 -27.508 1.00 80.31 98 ALA A CA 1
ATOM 810 C C . ALA A 1 98 ? 18.627 7.943 -27.777 1.00 80.31 98 ALA A C 1
ATOM 812 O O . ALA A 1 98 ? 19.192 8.140 -28.854 1.00 80.31 98 ALA A O 1
ATOM 813 N N . ILE A 1 99 ? 19.129 7.126 -26.843 1.00 81.19 99 ILE A N 1
ATOM 814 C CA . ILE A 1 99 ? 20.367 6.352 -27.024 1.00 81.19 99 ILE A CA 1
ATOM 815 C C . ILE A 1 99 ? 20.200 5.343 -28.164 1.00 81.19 99 ILE A C 1
ATOM 817 O O . ILE A 1 99 ? 21.026 5.311 -29.076 1.00 81.19 99 ILE A O 1
ATOM 821 N N . ILE A 1 100 ? 19.108 4.572 -28.165 1.00 81.00 100 ILE A N 1
ATOM 822 C CA . ILE A 1 100 ? 18.820 3.594 -29.223 1.00 81.00 100 ILE A CA 1
ATOM 823 C C . ILE A 1 100 ? 18.722 4.291 -30.583 1.00 81.00 100 ILE A C 1
ATOM 825 O O . ILE A 1 100 ? 19.367 3.856 -31.534 1.00 81.00 100 ILE A O 1
ATOM 829 N N . ARG A 1 101 ? 17.996 5.413 -30.688 1.00 83.56 101 ARG A N 1
ATOM 830 C CA . ARG A 1 101 ? 17.923 6.197 -31.934 1.00 83.56 101 ARG A CA 1
ATOM 831 C C . ARG A 1 101 ? 19.291 6.688 -32.389 1.00 83.56 101 ARG A C 1
ATOM 833 O O . ARG A 1 101 ? 19.561 6.654 -33.584 1.00 83.56 101 ARG A O 1
ATOM 840 N N . ALA A 1 102 ? 20.144 7.150 -31.475 1.00 80.38 102 ALA A N 1
ATOM 841 C CA . ALA A 1 102 ? 21.483 7.619 -31.818 1.00 80.38 102 ALA A CA 1
ATOM 842 C C . ALA A 1 102 ? 22.367 6.480 -32.345 1.00 80.38 102 ALA A C 1
ATOM 844 O O . ALA A 1 102 ? 23.020 6.650 -33.373 1.00 80.38 102 ALA A O 1
ATOM 845 N N . ILE A 1 103 ? 22.330 5.311 -31.694 1.00 78.69 103 ILE A N 1
ATOM 846 C CA . ILE A 1 103 ? 23.030 4.105 -32.152 1.00 78.69 103 ILE A CA 1
ATOM 847 C C . ILE A 1 103 ? 22.525 3.708 -33.536 1.00 78.69 103 ILE A C 1
ATOM 849 O O . ILE A 1 103 ? 23.330 3.576 -34.449 1.00 78.69 103 ILE A O 1
ATOM 853 N N . VAL A 1 104 ? 21.206 3.581 -33.708 1.00 80.44 104 VAL A N 1
ATOM 854 C CA . VAL A 1 104 ? 20.582 3.207 -34.985 1.00 80.44 104 VAL A CA 1
ATOM 855 C C . VAL A 1 104 ? 20.941 4.206 -36.081 1.00 80.44 104 VAL A C 1
ATOM 857 O O . VAL A 1 104 ? 21.326 3.796 -37.165 1.00 80.44 104 VAL A O 1
ATOM 860 N N . LYS A 1 105 ? 20.907 5.515 -35.814 1.00 80.00 105 LYS A N 1
ATOM 861 C CA . LYS A 1 105 ? 21.299 6.537 -36.795 1.00 80.00 105 LYS A CA 1
ATOM 862 C C . LYS A 1 105 ? 22.782 6.449 -37.171 1.00 80.00 105 LYS A C 1
ATOM 864 O O . LYS A 1 105 ? 23.132 6.665 -38.327 1.00 80.00 105 LYS A O 1
ATOM 869 N N . ALA A 1 106 ? 23.654 6.133 -36.214 1.00 72.50 106 ALA A N 1
ATOM 870 C CA . ALA A 1 106 ? 25.083 5.957 -36.464 1.00 72.50 106 ALA A CA 1
ATOM 871 C C . ALA A 1 106 ? 25.385 4.663 -37.240 1.00 72.50 106 ALA A C 1
ATOM 873 O O . ALA A 1 106 ? 26.341 4.612 -38.021 1.00 72.50 106 ALA A O 1
ATOM 874 N N . THR A 1 107 ? 24.582 3.617 -37.048 1.00 70.50 107 THR A N 1
ATOM 875 C CA . THR A 1 107 ? 24.790 2.298 -37.654 1.00 70.50 107 THR A CA 1
ATOM 876 C C . THR A 1 107 ? 24.023 2.092 -38.960 1.00 70.50 107 THR A C 1
ATOM 878 O O . THR A 1 107 ? 24.526 1.367 -39.811 1.00 70.50 107 THR A O 1
ATOM 881 N N . SER A 1 108 ? 22.888 2.764 -39.194 1.00 69.38 108 SER A N 1
ATOM 882 C CA . SER A 1 108 ? 22.008 2.542 -40.360 1.00 69.38 108 SER A CA 1
ATOM 883 C C . SER A 1 108 ? 22.472 3.221 -41.659 1.00 69.38 108 SER A C 1
ATOM 885 O O . SER A 1 108 ? 21.651 3.596 -42.501 1.00 69.38 108 SER A O 1
ATOM 887 N N . SER A 1 109 ? 23.777 3.413 -41.851 1.00 64.62 109 SER A N 1
ATOM 888 C CA . SER A 1 109 ? 24.281 3.981 -43.104 1.00 64.62 109 SER A CA 1
ATOM 889 C C . SER A 1 109 ? 24.126 2.994 -44.267 1.00 64.62 109 SER A C 1
ATOM 891 O O . SER A 1 109 ? 24.574 1.856 -44.166 1.00 64.62 109 SER A O 1
ATOM 893 N N . ARG A 1 110 ? 23.581 3.459 -45.400 1.00 55.88 110 ARG A N 1
ATOM 894 C CA . ARG A 1 110 ? 23.531 2.719 -46.679 1.00 55.88 110 ARG A CA 1
ATOM 895 C C . ARG A 1 110 ? 24.892 2.589 -47.383 1.00 55.88 110 ARG A C 1
ATOM 897 O O . ARG A 1 110 ? 24.981 1.848 -48.349 1.00 55.88 110 ARG A O 1
ATOM 904 N N . THR A 1 111 ? 25.926 3.300 -46.926 1.00 57.03 111 THR A N 1
ATOM 905 C CA . THR A 1 111 ? 27.281 3.301 -47.522 1.00 57.03 111 THR A CA 1
ATOM 906 C C . THR A 1 111 ? 28.299 2.435 -46.778 1.00 57.03 111 THR A C 1
ATOM 908 O O . THR A 1 111 ? 29.461 2.401 -47.164 1.00 57.03 111 THR A O 1
ATOM 911 N N . LYS A 1 112 ? 27.912 1.752 -45.692 1.00 57.81 112 LYS A N 1
ATOM 912 C CA . LYS A 1 112 ? 28.818 0.862 -44.950 1.00 57.81 112 LYS A CA 1
ATOM 913 C C . LYS A 1 112 ? 28.679 -0.552 -45.499 1.00 57.81 112 LYS A C 1
ATOM 915 O O . LYS A 1 112 ? 27.707 -1.237 -45.204 1.00 57.81 112 LYS A O 1
ATOM 920 N N . GLU A 1 113 ? 29.642 -0.957 -46.316 1.00 61.03 113 GLU A N 1
ATOM 921 C CA . GLU A 1 113 ? 29.600 -2.204 -47.091 1.00 61.03 113 GLU A CA 1
ATOM 922 C C . GLU A 1 113 ? 29.825 -3.468 -46.238 1.00 61.03 113 GLU A C 1
ATOM 924 O O . GLU A 1 113 ? 29.471 -4.568 -46.655 1.00 61.03 113 GLU A O 1
ATOM 929 N N . SER A 1 114 ? 30.361 -3.332 -45.017 1.00 67.06 114 SER A N 1
ATOM 930 C CA . SER A 1 114 ? 30.740 -4.456 -44.152 1.00 67.06 114 SER A CA 1
ATOM 931 C C . SER A 1 114 ? 30.055 -4.425 -42.781 1.00 67.06 114 SER A C 1
ATOM 933 O O . SER A 1 114 ? 30.095 -3.437 -42.044 1.00 67.06 114 SER A O 1
ATOM 935 N N . ILE A 1 115 ? 29.490 -5.572 -42.383 1.00 68.62 115 ILE A N 1
ATOM 936 C CA . ILE A 1 115 ? 28.871 -5.812 -41.064 1.00 68.62 115 ILE A CA 1
ATOM 937 C C . ILE A 1 115 ? 29.866 -5.548 -39.918 1.00 68.62 115 ILE A C 1
ATOM 939 O O . ILE A 1 115 ? 29.471 -5.095 -38.840 1.00 68.62 115 ILE A O 1
ATOM 943 N N . ARG A 1 116 ? 31.168 -5.782 -40.150 1.00 69.44 116 ARG A N 1
ATOM 944 C CA . ARG A 1 116 ? 32.230 -5.542 -39.161 1.00 69.44 116 ARG A CA 1
ATOM 945 C C . ARG A 1 116 ? 32.331 -4.058 -38.795 1.00 69.44 116 ARG A C 1
ATOM 947 O O . ARG A 1 116 ? 32.437 -3.734 -37.612 1.00 69.44 116 ARG A O 1
ATOM 954 N N . ASP A 1 117 ? 32.229 -3.170 -39.779 1.00 69.50 117 ASP A N 1
ATOM 955 C CA . ASP A 1 117 ? 32.357 -1.722 -39.569 1.00 69.50 117 ASP A CA 1
ATOM 956 C C . ASP A 1 117 ? 31.144 -1.161 -38.823 1.00 69.50 117 ASP A C 1
ATOM 958 O O . ASP A 1 117 ? 31.264 -0.290 -37.959 1.00 69.50 117 ASP A O 1
ATOM 962 N N . ILE A 1 118 ? 29.963 -1.724 -39.089 1.00 72.75 118 ILE A N 1
ATOM 963 C CA . ILE A 1 118 ? 28.734 -1.416 -38.354 1.00 72.75 118 ILE A CA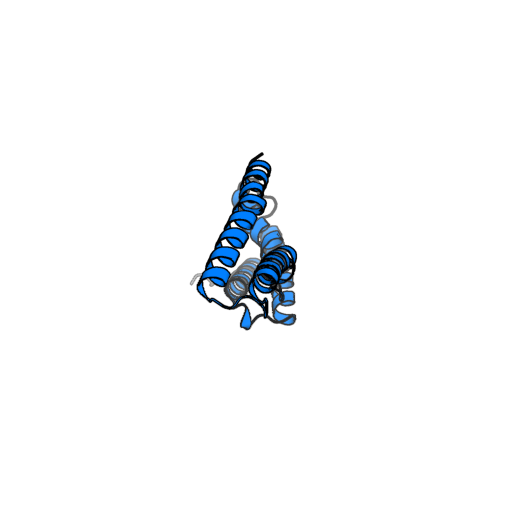 1
ATOM 964 C C . ILE A 1 118 ? 28.873 -1.833 -36.881 1.00 72.75 118 ILE A C 1
ATOM 966 O O . ILE A 1 118 ? 28.534 -1.052 -35.988 1.00 72.75 118 ILE A O 1
ATOM 970 N N . GLY A 1 119 ? 29.410 -3.029 -36.620 1.00 73.81 119 GLY A N 1
ATOM 971 C CA . GLY A 1 119 ? 29.659 -3.531 -35.267 1.00 73.81 119 GLY A CA 1
ATOM 972 C C . GLY A 1 119 ? 30.650 -2.672 -34.475 1.00 73.81 119 GLY A C 1
ATOM 973 O O . GLY A 1 119 ? 30.389 -2.344 -33.316 1.00 73.81 119 GLY A O 1
ATOM 974 N N . LEU A 1 120 ? 31.747 -2.241 -35.105 1.00 80.25 120 LEU A N 1
ATOM 975 C CA . LEU A 1 120 ? 32.757 -1.397 -34.460 1.00 80.25 120 LEU A CA 1
ATOM 976 C C . LEU A 1 120 ? 32.192 -0.019 -34.083 1.00 80.25 120 LEU A C 1
ATOM 978 O O . LEU A 1 120 ? 32.394 0.459 -32.966 1.00 80.25 120 LEU A O 1
ATOM 982 N N . ILE A 1 121 ? 31.430 0.595 -34.990 1.00 77.31 121 ILE A N 1
ATOM 983 C CA . ILE A 1 121 ? 30.813 1.908 -34.766 1.00 77.31 121 ILE A CA 1
ATOM 984 C C . ILE A 1 121 ? 29.742 1.827 -33.679 1.00 77.31 121 ILE A C 1
ATOM 986 O O . ILE A 1 121 ? 29.648 2.723 -32.836 1.00 77.31 121 ILE A O 1
ATOM 990 N N . ARG A 1 122 ? 28.972 0.733 -33.639 1.00 77.19 122 ARG A N 1
ATOM 991 C CA . ARG A 1 122 ? 28.031 0.462 -32.550 1.00 77.19 122 ARG A CA 1
ATOM 992 C C . ARG A 1 122 ? 28.744 0.411 -31.199 1.00 77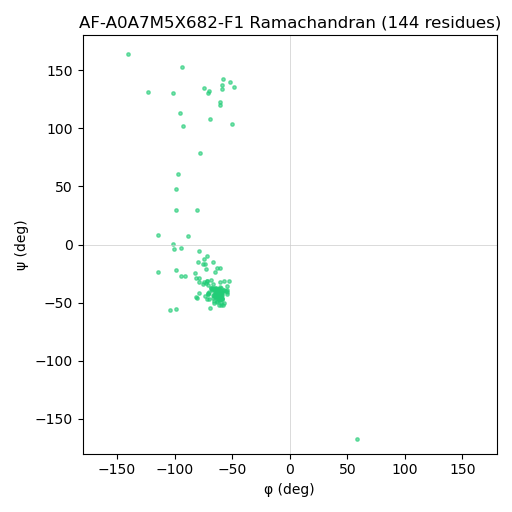.19 122 ARG A C 1
ATOM 994 O O . ARG A 1 122 ? 28.357 1.146 -30.295 1.00 77.19 122 ARG A O 1
ATOM 1001 N N . TYR A 1 123 ? 29.805 -0.386 -31.090 1.00 80.81 123 TYR A N 1
ATOM 1002 C CA . TYR A 1 123 ? 30.573 -0.539 -29.852 1.00 80.81 123 TYR A CA 1
ATOM 1003 C C . TYR A 1 123 ? 31.179 0.789 -29.367 1.00 80.81 123 TYR A C 1
ATOM 1005 O O . TYR A 1 123 ? 31.078 1.136 -28.191 1.00 80.81 123 TYR A O 1
ATOM 1013 N N . GLN A 1 124 ? 31.763 1.577 -30.276 1.00 82.12 124 GLN A N 1
ATOM 1014 C CA . GLN A 1 124 ? 32.301 2.905 -29.954 1.00 82.12 124 GLN A CA 1
ATOM 1015 C C . GLN A 1 124 ? 31.211 3.866 -29.461 1.00 82.12 124 GLN A C 1
ATOM 1017 O O . GLN A 1 124 ? 31.425 4.619 -28.508 1.00 82.12 124 GLN A O 1
ATOM 1022 N N . THR A 1 125 ? 30.030 3.812 -30.079 1.00 77.81 125 THR A N 1
ATOM 1023 C CA . THR A 1 125 ? 28.877 4.635 -29.698 1.00 77.81 125 THR A CA 1
ATOM 1024 C C . THR A 1 125 ? 28.354 4.239 -28.312 1.00 77.81 125 THR A C 1
ATOM 1026 O O . THR A 1 125 ? 28.165 5.108 -27.463 1.00 77.81 125 THR A O 1
ATOM 1029 N N . GLU A 1 126 ? 28.202 2.939 -28.036 1.00 77.75 126 GLU A N 1
ATOM 1030 C CA . GLU A 1 126 ? 27.807 2.407 -26.721 1.00 77.75 126 GLU A CA 1
ATOM 1031 C C . GLU A 1 126 ? 28.800 2.833 -25.619 1.00 77.75 126 GLU A C 1
ATOM 1033 O O . GLU A 1 126 ? 28.385 3.409 -24.612 1.00 77.75 126 GLU A O 1
ATOM 1038 N N . LYS A 1 127 ? 30.113 2.694 -25.852 1.00 83.19 127 LYS A N 1
ATOM 1039 C CA . LYS A 1 127 ? 31.180 3.144 -24.932 1.00 83.19 127 LYS A CA 1
ATOM 1040 C C . LYS A 1 127 ? 31.147 4.650 -24.647 1.00 83.19 127 LYS A C 1
ATOM 1042 O O . LYS A 1 127 ? 31.344 5.074 -23.506 1.00 83.19 127 LYS A O 1
ATOM 1047 N N . ALA A 1 128 ? 30.906 5.478 -25.664 1.00 80.38 128 ALA A N 1
ATOM 1048 C CA . ALA A 1 128 ? 30.796 6.928 -25.492 1.00 80.38 128 ALA A CA 1
ATOM 1049 C C . ALA A 1 128 ? 29.576 7.308 -24.631 1.00 80.38 128 ALA A C 1
ATOM 1051 O O . ALA A 1 128 ? 29.652 8.214 -23.793 1.00 80.38 128 ALA A O 1
ATOM 1052 N N . PHE A 1 129 ? 28.465 6.585 -24.793 1.00 72.56 129 PHE A N 1
ATOM 1053 C CA . PHE A 1 129 ? 27.263 6.769 -23.986 1.00 72.56 129 PHE A CA 1
ATOM 1054 C C . PHE A 1 129 ? 27.434 6.277 -22.545 1.00 72.56 129 PHE A C 1
ATOM 1056 O O . PHE A 1 129 ? 27.063 7.004 -21.620 1.00 72.56 129 PHE A O 1
ATOM 1063 N N . GLU A 1 130 ? 28.059 5.119 -22.325 1.00 77.75 130 GLU A N 1
ATOM 1064 C CA . GLU A 1 130 ? 28.416 4.631 -20.985 1.00 77.75 130 GLU A CA 1
ATOM 1065 C C . GLU A 1 130 ? 29.254 5.659 -20.219 1.00 77.75 130 GLU A C 1
ATOM 1067 O O . GLU A 1 130 ? 28.971 5.949 -19.057 1.00 77.75 130 GLU A O 1
ATOM 1072 N N . LYS A 1 131 ? 30.224 6.298 -20.882 1.00 77.56 131 LYS A N 1
ATOM 1073 C CA . LYS A 1 131 ? 31.045 7.352 -20.273 1.00 77.56 131 LYS A CA 1
ATOM 1074 C C . LYS A 1 131 ? 30.226 8.600 -19.902 1.00 77.56 131 LYS A C 1
ATOM 1076 O O . LYS A 1 131 ? 30.433 9.173 -18.837 1.00 77.56 131 LYS A O 1
ATOM 1081 N N . LYS A 1 132 ? 29.270 9.009 -20.746 1.00 69.44 132 LYS A N 1
ATOM 1082 C CA . LYS A 1 132 ? 28.451 10.229 -20.563 1.00 69.44 132 LYS A CA 1
ATOM 1083 C C . LYS A 1 132 ? 27.296 10.075 -19.560 1.00 69.44 132 LYS A C 1
ATOM 1085 O O . LYS A 1 132 ? 26.858 11.066 -18.966 1.00 69.44 132 LYS A O 1
ATOM 1090 N N . TYR A 1 133 ? 26.759 8.866 -19.398 1.00 63.34 133 TYR A N 1
ATOM 1091 C CA . TYR A 1 133 ? 25.585 8.595 -18.553 1.00 63.34 133 TYR A CA 1
ATOM 1092 C C . TYR A 1 133 ? 25.892 7.705 -17.340 1.00 63.34 133 TYR A C 1
ATOM 1094 O O . TYR A 1 133 ? 25.205 7.820 -16.327 1.00 63.34 133 TYR A O 1
ATOM 1102 N N . GLY A 1 134 ? 26.945 6.885 -17.384 1.00 59.28 134 GLY A N 1
ATOM 1103 C CA . GLY A 1 134 ? 27.447 6.136 -16.228 1.00 59.28 134 GLY A CA 1
ATOM 1104 C C . GLY A 1 134 ? 28.064 7.035 -15.151 1.00 59.28 134 GLY A C 1
ATOM 1105 O O . GLY A 1 134 ? 27.931 6.736 -13.968 1.00 59.28 134 GLY A O 1
ATOM 1106 N N . ALA A 1 135 ? 28.650 8.177 -15.535 1.00 54.88 135 ALA A N 1
ATOM 1107 C CA . ALA A 1 135 ? 29.159 9.186 -14.599 1.00 54.88 135 ALA A CA 1
ATOM 1108 C C . ALA A 1 135 ? 28.031 9.876 -13.800 1.00 54.88 135 ALA A C 1
ATOM 1110 O O . ALA A 1 135 ? 28.101 9.956 -12.578 1.00 54.88 135 ALA A O 1
ATOM 1111 N N . ARG A 1 136 ? 26.923 10.248 -14.461 1.00 49.25 136 ARG A N 1
ATOM 1112 C CA . ARG A 1 136 ? 25.747 10.872 -13.814 1.00 49.25 136 ARG A CA 1
ATOM 1113 C C . ARG A 1 136 ? 25.020 9.962 -12.816 1.00 49.25 136 ARG A C 1
ATOM 1115 O O . ARG A 1 136 ? 24.342 10.449 -11.918 1.00 49.25 136 ARG A O 1
ATOM 1122 N N . LYS A 1 137 ? 25.152 8.637 -12.956 1.00 45.94 137 LYS A N 1
ATOM 1123 C CA . LYS A 1 137 ? 24.566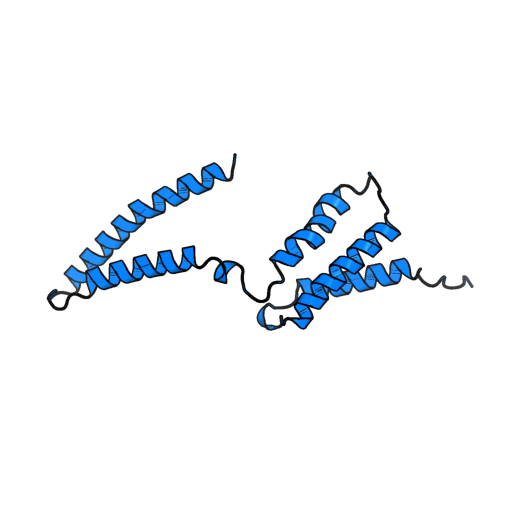 7.657 -12.025 1.00 45.94 137 LYS A CA 1
ATOM 1124 C C . LYS A 1 137 ? 25.302 7.615 -10.674 1.00 45.94 137 LYS A C 1
ATOM 1126 O O . LYS A 1 137 ? 24.712 7.162 -9.700 1.00 45.94 137 LYS A O 1
ATOM 1131 N N . LYS A 1 138 ? 26.558 8.084 -10.615 1.00 47.75 138 LYS A N 1
ATOM 1132 C CA . LYS A 1 138 ? 27.334 8.205 -9.369 1.00 47.75 138 LYS A CA 1
ATOM 1133 C C . LYS A 1 138 ? 26.978 9.485 -8.604 1.00 47.75 138 LYS A C 1
ATOM 1135 O O . LYS A 1 138 ? 26.667 9.401 -7.424 1.00 47.75 138 LYS A O 1
ATOM 1140 N N . GLU A 1 139 ? 26.875 10.620 -9.295 1.00 45.28 139 GLU A N 1
ATOM 1141 C CA . GLU A 1 139 ? 26.531 11.918 -8.681 1.00 45.28 139 GLU A CA 1
ATOM 1142 C C . GLU A 1 139 ? 25.111 11.956 -8.080 1.00 45.28 139 GLU A C 1
ATOM 1144 O O . GLU A 1 139 ? 24.902 12.510 -7.003 1.00 45.28 139 GLU A O 1
ATOM 1149 N N . GLY A 1 140 ? 24.125 11.322 -8.729 1.00 41.50 140 GLY A N 1
ATOM 1150 C CA . GLY A 1 140 ? 22.743 11.272 -8.221 1.00 41.50 140 GLY A CA 1
ATOM 1151 C C . GLY A 1 140 ? 22.514 10.318 -7.039 1.00 41.50 140 GLY A C 1
ATOM 1152 O O . GLY A 1 140 ? 21.452 10.358 -6.420 1.00 41.50 140 GLY A O 1
ATOM 1153 N N . ASN A 1 141 ? 23.480 9.445 -6.734 1.00 38.62 141 ASN A N 1
ATOM 1154 C CA . ASN A 1 141 ? 23.415 8.545 -5.579 1.00 38.62 141 ASN A CA 1
ATOM 1155 C C . ASN A 1 141 ? 24.043 9.179 -4.326 1.00 38.62 141 ASN A C 1
ATOM 1157 O O . ASN A 1 141 ? 23.614 8.867 -3.222 1.00 38.62 141 ASN A O 1
ATOM 1161 N N . GLU A 1 142 ? 25.000 10.097 -4.483 1.00 39.41 142 GLU A N 1
ATOM 1162 C CA . GLU A 1 142 ? 25.609 10.839 -3.366 1.00 39.41 142 GLU A CA 1
ATOM 1163 C C . GLU A 1 142 ? 24.669 11.921 -2.805 1.00 39.41 142 GLU A C 1
ATOM 1165 O O . GLU A 1 142 ? 24.612 12.130 -1.597 1.00 39.41 142 GLU A O 1
ATOM 1170 N N . SER A 1 143 ? 23.827 12.527 -3.648 1.00 39.19 143 SER A N 1
ATOM 1171 C CA . SER A 1 143 ? 22.842 13.546 -3.236 1.00 39.19 143 SER A CA 1
ATOM 1172 C C . SER A 1 143 ? 21.567 12.979 -2.583 1.00 39.19 143 SER A C 1
ATOM 1174 O O . SER A 1 143 ? 20.735 13.742 -2.105 1.00 39.19 143 SER A O 1
ATOM 1176 N N . ARG A 1 144 ? 21.396 11.649 -2.543 1.00 38.44 144 ARG A N 1
ATOM 1177 C CA . ARG A 1 144 ? 20.288 10.959 -1.846 1.00 38.44 144 ARG A CA 1
ATOM 1178 C C . ARG A 1 144 ? 20.677 10.377 -0.483 1.00 38.44 144 ARG A C 1
ATOM 1180 O O . ARG A 1 144 ? 19.819 9.819 0.195 1.00 38.44 144 ARG A O 1
ATOM 1187 N N . VAL A 1 145 ? 21.953 10.475 -0.113 1.00 41.66 145 VAL A N 1
ATOM 1188 C CA . VAL A 1 145 ? 22.520 9.955 1.146 1.00 41.66 145 VAL A CA 1
ATOM 1189 C C . VAL A 1 145 ? 23.005 11.103 2.054 1.00 41.66 145 VAL A C 1
ATOM 1191 O O . VAL A 1 145 ? 23.620 10.853 3.084 1.00 41.66 145 VAL A O 1
ATOM 1194 N N . SER A 1 146 ? 22.705 12.359 1.697 1.00 35.00 146 SER A N 1
ATOM 1195 C CA . SER A 1 146 ? 22.974 13.548 2.522 1.00 35.00 146 SER A CA 1
ATOM 1196 C C . SER A 1 146 ? 21.692 14.092 3.140 1.00 35.00 146 SER A C 1
ATOM 1198 O O . SER A 1 146 ? 20.695 14.189 2.388 1.00 35.00 146 SER A O 1
#